Protein AF-A0A1Y2ESE7-F1 (afdb_monomer_lite)

Secondary structure (DSSP, 8-state):
-PPPPTTEEEPPSEE-TTSTT-EE-EEEEEEEEE-TTS-EEE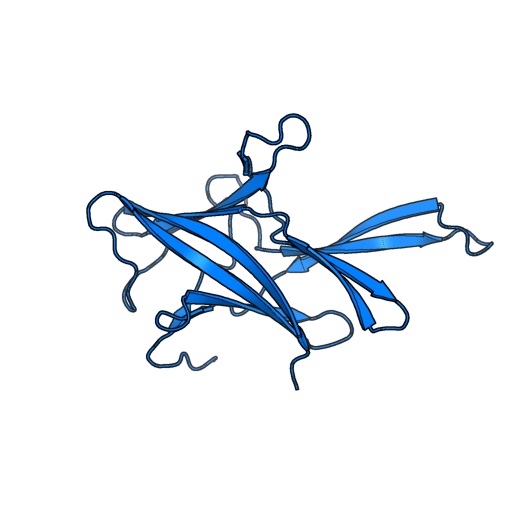EEEEEEE-EEEEEETTTTEEEEEEEESEEEEEEEEEEEEESTT----TT--EEEEEEEEE-SS-TTSEEE-SEEEEEEEETTEEEEEEE-EEEEEEEETT--EEEEEEEEEEEEE--

pLDDT: mean 88.34, std 9.04, range [40.91, 97.25]

Radius of gyration: 16.85 Å; chains: 1; bounding box: 48×30×48 Å

Foldseek 3Di:
DDDDDPQKAFDDQWAPVVDPPTAGQWAWEWDFDADPVRDGPDTDIPIWGWARWMAGNPQQWTWTWTDDVAIKIKIWRKDKDWDPPDDDDRPWAFDHKFWWFADPVHRVDIDTDSHQKYWYDDPNDTDDIGGGTQWMWTQTPVRTTMIIGTDDIDMDGDD

Structure (mmCIF, N/CA/C/O backbone):
data_AF-A0A1Y2ESE7-F1
#
_entry.id   AF-A0A1Y2ESE7-F1
#
loop_
_atom_site.group_PDB
_atom_site.id
_atom_site.type_symbol
_atom_site.label_atom_id
_atom_site.label_alt_id
_atom_site.label_comp_id
_atom_site.label_asym_id
_atom_site.label_entity_id
_atom_site.label_seq_id
_atom_site.pdbx_PDB_ins_code
_atom_site.Cartn_x
_atom_site.Cartn_y
_atom_site.Cartn_z
_atom_site.occupancy
_atom_site.B_iso_or_equiv
_atom_site.auth_seq_id
_atom_site.auth_comp_id
_atom_site.auth_asym_id
_atom_site.auth_atom_id
_atom_site.pdbx_PDB_model_num
ATOM 1 N N . MET A 1 1 ? -17.875 9.226 -10.668 1.00 40.91 1 MET A N 1
ATOM 2 C CA . MET A 1 1 ? -18.157 8.827 -9.269 1.00 40.91 1 MET A CA 1
ATOM 3 C C . MET A 1 1 ? -18.090 7.306 -9.194 1.00 40.91 1 MET A C 1
ATOM 5 O O . MET A 1 1 ? -18.845 6.651 -9.899 1.00 40.91 1 MET A O 1
ATOM 9 N N . LEU A 1 2 ? -17.133 6.735 -8.457 1.00 50.03 2 LEU A N 1
ATOM 10 C CA . LEU A 1 2 ? -16.922 5.281 -8.411 1.00 50.03 2 LEU A CA 1
ATOM 11 C C . LEU A 1 2 ? -17.927 4.627 -7.445 1.00 50.03 2 LEU A C 1
ATOM 13 O O . LEU A 1 2 ? -17.966 4.980 -6.268 1.00 50.03 2 LEU A O 1
ATOM 17 N N . LEU A 1 3 ? -18.726 3.670 -7.924 1.00 54.38 3 LEU A N 1
ATOM 18 C CA . LEU A 1 3 ? -19.662 2.906 -7.091 1.00 54.38 3 LEU A CA 1
ATOM 19 C C . LEU A 1 3 ? -18.889 1.925 -6.193 1.00 54.38 3 LEU A C 1
ATOM 21 O O . LEU A 1 3 ? -18.198 1.027 -6.678 1.00 54.38 3 LEU A O 1
ATOM 25 N N . LEU A 1 4 ? -18.988 2.105 -4.874 1.00 67.88 4 LEU A N 1
ATOM 26 C CA . LEU A 1 4 ? -18.496 1.137 -3.891 1.00 67.88 4 LEU A CA 1
ATOM 27 C C . LEU A 1 4 ? -19.449 -0.057 -3.832 1.00 67.88 4 LEU A C 1
ATOM 29 O O . LEU A 1 4 ? -20.669 0.113 -3.769 1.00 67.88 4 LEU A O 1
ATOM 33 N N . LYS A 1 5 ? -18.905 -1.279 -3.813 1.00 76.31 5 LYS A N 1
ATOM 34 C CA . LYS A 1 5 ? -19.734 -2.463 -3.560 1.00 76.31 5 LYS A CA 1
ATOM 35 C C . LYS A 1 5 ? -20.196 -2.472 -2.107 1.00 76.31 5 LYS A C 1
ATOM 37 O O . LYS A 1 5 ? -19.546 -1.911 -1.227 1.00 76.31 5 LYS A O 1
ATOM 42 N N . LYS A 1 6 ? -21.278 -3.209 -1.824 1.00 76.19 6 LYS A N 1
ATOM 43 C CA . LYS A 1 6 ? -21.821 -3.341 -0.462 1.00 76.19 6 LYS A CA 1
ATOM 44 C C . LYS A 1 6 ? -20.763 -3.748 0.568 1.00 76.19 6 LYS A C 1
ATOM 46 O O . LYS A 1 6 ? -20.926 -3.364 1.713 1.00 76.19 6 LYS A O 1
ATOM 51 N N . ASN A 1 7 ? -19.708 -4.480 0.208 1.00 87.31 7 ASN A N 1
ATOM 52 C CA . ASN A 1 7 ? -18.684 -4.965 1.145 1.00 87.31 7 ASN A CA 1
ATOM 53 C C . ASN A 1 7 ? -17.353 -4.206 1.041 1.00 87.31 7 ASN A C 1
ATOM 55 O O . ASN A 1 7 ? -16.310 -4.748 1.405 1.00 87.31 7 ASN A O 1
ATOM 59 N N . GLU A 1 8 ? -17.389 -2.962 0.568 1.00 92.12 8 GLU A N 1
ATOM 60 C CA . GLU A 1 8 ? -16.216 -2.105 0.415 1.00 92.12 8 GLU A CA 1
ATOM 61 C C . GLU A 1 8 ? -16.373 -0.797 1.194 1.00 92.12 8 GLU A C 1
ATOM 63 O O . GLU A 1 8 ? -17.478 -0.296 1.403 1.00 92.12 8 GLU A O 1
ATOM 68 N N . ILE A 1 9 ? -15.243 -0.230 1.601 1.00 93.44 9 ILE A N 1
ATOM 69 C CA . ILE A 1 9 ? -15.128 1.129 2.130 1.00 93.44 9 ILE A CA 1
ATOM 70 C C . ILE A 1 9 ? -13.943 1.821 1.455 1.00 93.44 9 ILE A C 1
ATOM 72 O O . ILE A 1 9 ? -12.932 1.173 1.177 1.00 93.44 9 ILE A O 1
ATOM 76 N N . LYS A 1 10 ? -14.047 3.132 1.204 1.00 93.25 10 LYS A N 1
ATOM 77 C CA . LYS A 1 10 ? -12.914 3.935 0.725 1.00 93.25 10 LYS A CA 1
ATOM 78 C C . LYS A 1 10 ? -11.779 3.857 1.742 1.00 93.25 10 LYS A C 1
ATOM 80 O O . LYS A 1 10 ? -11.969 4.226 2.893 1.00 93.25 10 LYS A O 1
ATOM 85 N N . PHE A 1 11 ? -10.619 3.381 1.321 1.00 92.00 11 PHE A N 1
ATOM 86 C CA . PHE A 1 11 ? -9.416 3.352 2.139 1.00 92.00 11 PHE A CA 1
ATOM 87 C C . PHE A 1 11 ? -8.609 4.639 1.903 1.00 92.00 11 PHE A C 1
ATOM 89 O O . PHE A 1 11 ? -8.661 5.180 0.796 1.00 92.00 11 PHE A O 1
ATOM 96 N N . PRO A 1 12 ? -7.900 5.173 2.909 1.00 90.31 12 PRO A N 1
ATOM 97 C CA . PRO A 1 12 ? -7.142 6.408 2.732 1.00 90.31 12 PRO A CA 1
ATOM 98 C C . PRO A 1 12 ? -6.021 6.250 1.700 1.00 90.31 12 PRO A C 1
ATOM 100 O O . PRO A 1 12 ? -5.260 5.289 1.755 1.00 90.31 12 PRO A O 1
ATOM 103 N N . SER A 1 13 ? -5.940 7.209 0.778 1.00 88.25 13 SER A N 1
ATOM 104 C CA . SER A 1 13 ? -4.860 7.357 -0.207 1.00 88.25 13 SER A CA 1
ATOM 105 C C . SER A 1 13 ? -3.869 8.463 0.168 1.00 88.25 13 SER A C 1
ATOM 107 O O . SER A 1 13 ? -2.911 8.679 -0.555 1.00 88.25 13 SER A O 1
ATOM 109 N N . MET A 1 14 ? -4.089 9.156 1.291 1.00 89.69 14 MET A N 1
ATOM 110 C CA . MET A 1 14 ? -3.133 10.087 1.897 1.00 89.69 14 MET A CA 1
ATOM 111 C C . MET A 1 14 ? -2.682 9.536 3.250 1.00 89.69 14 MET A C 1
ATOM 113 O O . MET A 1 14 ? -3.503 9.033 4.028 1.00 89.69 14 MET A O 1
ATOM 117 N N . ILE A 1 15 ? -1.387 9.633 3.516 1.00 90.19 15 ILE A N 1
ATOM 118 C CA . ILE A 1 15 ? -0.680 9.072 4.664 1.00 90.19 15 ILE A CA 1
ATOM 119 C C . ILE A 1 15 ? 0.250 10.112 5.299 1.00 90.19 15 ILE A C 1
ATOM 121 O O . ILE A 1 15 ? 0.453 11.198 4.764 1.00 90.19 15 ILE A O 1
ATOM 125 N N . ASN A 1 16 ? 0.782 9.783 6.475 1.00 84.94 16 ASN A N 1
ATOM 126 C CA . ASN A 1 16 ? 1.694 10.606 7.265 1.00 84.94 16 ASN A CA 1
ATOM 127 C C . ASN A 1 16 ? 1.135 12.019 7.524 1.00 84.94 16 ASN A C 1
ATOM 129 O O . ASN A 1 16 ? 1.863 12.990 7.637 1.00 84.94 16 ASN A O 1
ATOM 133 N N . VAL A 1 17 ? -0.191 12.119 7.682 1.00 77.38 17 VAL A N 1
ATOM 134 C CA . VAL A 1 17 ? -0.966 13.379 7.782 1.00 77.38 17 VAL A CA 1
ATOM 135 C C . VAL A 1 17 ? -0.602 14.229 9.014 1.00 77.38 17 VAL A C 1
ATOM 137 O O . VAL A 1 17 ? -1.025 15.372 9.133 1.00 77.38 17 VAL A O 1
ATOM 140 N N . GLN A 1 18 ? 0.132 13.663 9.975 1.00 71.56 18 GLN A N 1
ATOM 141 C CA . GLN A 1 18 ? 0.644 14.408 11.133 1.00 71.56 18 GLN A CA 1
ATOM 142 C C . GLN A 1 18 ? 1.951 15.159 10.837 1.00 71.56 18 GLN A C 1
ATOM 144 O O . GLN A 1 18 ? 2.357 15.981 11.651 1.00 71.56 18 GLN A O 1
ATOM 149 N N . GLU A 1 19 ? 2.606 14.874 9.713 1.00 71.62 19 GLU A N 1
ATOM 150 C CA . GLU A 1 19 ? 3.708 15.675 9.176 1.00 71.62 19 GLU A CA 1
ATOM 151 C C . GLU A 1 19 ? 3.136 16.799 8.306 1.00 71.62 19 GLU A C 1
ATOM 153 O O . GLU A 1 19 ? 2.047 16.660 7.741 1.00 71.62 19 GLU A O 1
ATOM 158 N N . GLU A 1 20 ? 3.839 17.931 8.217 1.00 62.28 20 GLU A N 1
ATOM 159 C CA . GLU A 1 20 ? 3.411 19.042 7.363 1.00 62.28 20 GLU A CA 1
ATOM 160 C C . GLU A 1 20 ? 3.206 18.561 5.917 1.00 62.28 20 GLU A C 1
ATOM 162 O O . GLU A 1 20 ? 4.065 17.904 5.335 1.00 62.28 20 GLU A O 1
ATOM 167 N N . GLY A 1 21 ? 2.038 18.868 5.346 1.00 63.69 21 GLY A N 1
ATOM 168 C CA . GLY A 1 21 ? 1.690 18.564 3.956 1.00 63.69 21 GLY A CA 1
ATOM 169 C C . GLY A 1 21 ? 0.966 17.235 3.730 1.00 63.69 21 GLY A C 1
ATOM 170 O O . GLY A 1 21 ? 0.069 17.201 2.892 1.00 63.69 21 GLY A O 1
ATOM 171 N N . GLY A 1 22 ? 1.261 16.179 4.499 1.00 76.31 22 GLY A N 1
ATOM 172 C CA . GLY A 1 22 ? 0.780 14.819 4.213 1.00 76.31 22 GLY A CA 1
ATOM 173 C C . GLY A 1 22 ? 1.255 14.296 2.845 1.00 76.31 22 GLY A C 1
ATOM 174 O O . GLY A 1 22 ? 1.464 15.048 1.899 1.00 76.31 22 GLY A O 1
ATOM 175 N N . PHE A 1 23 ? 1.436 12.987 2.710 1.00 86.25 23 PHE A N 1
ATOM 176 C CA . PHE A 1 23 ? 1.923 12.392 1.460 1.00 86.25 23 PHE A CA 1
ATOM 177 C C . PHE A 1 23 ? 0.840 11.537 0.816 1.00 86.25 23 PHE A C 1
ATOM 179 O O . PHE A 1 23 ? 0.065 10.876 1.513 1.00 86.25 23 PHE A O 1
ATOM 186 N N . ALA A 1 24 ? 0.779 11.514 -0.514 1.00 90.88 24 ALA A N 1
ATOM 187 C CA . ALA A 1 24 ? 0.012 10.489 -1.204 1.00 90.88 24 ALA A CA 1
ATOM 188 C C . ALA A 1 24 ? 0.627 9.108 -0.920 1.00 90.88 24 ALA A C 1
ATOM 190 O O . ALA A 1 24 ? 1.833 8.960 -0.726 1.00 90.88 24 ALA A O 1
ATOM 191 N N . LEU A 1 25 ? -0.217 8.083 -0.869 1.00 92.38 25 LEU A N 1
ATOM 192 C CA . LEU A 1 25 ? 0.225 6.699 -0.826 1.00 92.38 25 LEU A CA 1
ATOM 193 C C . LEU A 1 25 ? 0.799 6.350 -2.200 1.00 92.38 25 LEU A C 1
ATOM 195 O O . LEU A 1 25 ? 0.088 6.482 -3.192 1.00 92.38 25 LEU A O 1
ATOM 199 N N . MET A 1 26 ? 2.047 5.892 -2.264 1.00 94.19 26 MET A N 1
ATOM 200 C CA . MET A 1 26 ? 2.740 5.703 -3.540 1.00 94.19 26 MET A CA 1
ATO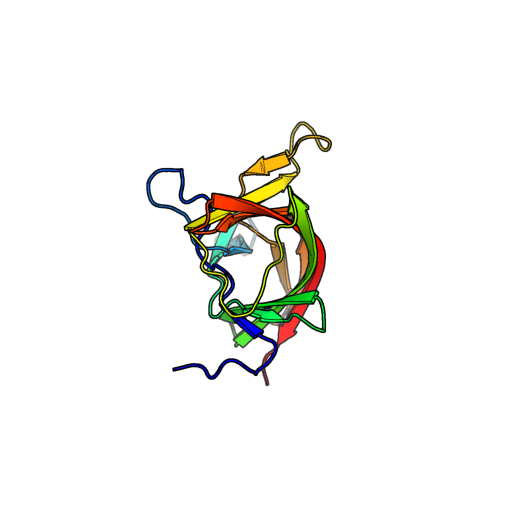M 201 C C . MET A 1 26 ? 3.220 4.269 -3.739 1.00 94.19 26 MET A C 1
ATOM 203 O O . MET A 1 26 ? 3.552 3.555 -2.788 1.00 94.19 26 MET A O 1
ATOM 207 N N . ILE A 1 27 ? 3.285 3.861 -5.000 1.00 94.31 27 ILE A N 1
ATOM 208 C CA . ILE A 1 27 ? 4.132 2.771 -5.479 1.00 94.31 27 ILE A CA 1
ATOM 209 C C . ILE A 1 27 ? 5.252 3.397 -6.307 1.00 94.31 27 ILE A C 1
ATOM 211 O O . ILE A 1 27 ? 5.025 4.407 -6.964 1.00 94.31 27 ILE A O 1
ATOM 215 N N . THR A 1 28 ? 6.452 2.832 -6.283 1.00 93.75 28 THR A N 1
ATOM 216 C CA . THR A 1 28 ? 7.578 3.426 -7.011 1.00 93.75 28 THR A CA 1
ATOM 217 C C . THR A 1 28 ? 8.332 2.394 -7.835 1.00 93.75 28 THR A C 1
ATOM 219 O O . THR A 1 28 ? 8.214 1.183 -7.624 1.00 93.75 28 THR A O 1
ATOM 222 N N . ARG A 1 29 ? 9.082 2.877 -8.818 1.00 90.44 29 ARG A N 1
ATOM 223 C CA . ARG A 1 29 ? 9.985 2.085 -9.651 1.00 90.44 29 ARG A CA 1
ATOM 224 C C . ARG A 1 29 ? 11.269 2.867 -9.900 1.00 90.44 29 ARG A C 1
ATOM 226 O O . ARG A 1 29 ? 11.205 4.093 -9.955 1.00 90.44 29 ARG A O 1
ATOM 233 N N . PRO A 1 30 ? 12.417 2.208 -10.101 1.00 85.81 30 PRO A N 1
ATOM 234 C CA . PRO A 1 30 ? 13.599 2.914 -10.561 1.00 85.81 30 PRO A CA 1
ATOM 235 C C . PRO A 1 30 ? 13.375 3.449 -11.985 1.00 85.81 30 PRO A C 1
ATOM 237 O O . PRO A 1 30 ? 12.877 2.752 -12.874 1.00 85.81 30 PRO A O 1
ATOM 240 N N . GLU A 1 31 ? 13.761 4.698 -12.211 1.00 84.75 31 GLU A N 1
ATOM 241 C CA . GLU A 1 31 ? 13.961 5.273 -13.537 1.00 84.75 31 GLU A CA 1
ATOM 242 C C . GLU A 1 31 ? 15.454 5.433 -13.773 1.00 84.75 31 GLU A C 1
ATOM 244 O O . GLU A 1 31 ? 16.112 6.263 -13.144 1.00 84.75 31 GLU A O 1
ATOM 249 N N . TYR A 1 32 ? 16.000 4.604 -14.659 1.00 84.81 32 TYR A N 1
ATOM 250 C CA . TYR A 1 32 ? 17.421 4.629 -14.976 1.00 84.81 32 TYR A CA 1
ATOM 251 C C . TYR A 1 32 ? 17.756 5.813 -15.886 1.00 84.81 32 TYR A C 1
ATOM 253 O O . TYR A 1 32 ? 17.102 6.041 -16.905 1.00 84.81 32 TYR A O 1
ATOM 261 N N . LEU A 1 33 ? 18.804 6.544 -15.516 1.00 85.69 33 LEU A N 1
ATOM 262 C CA . LEU A 1 33 ? 19.403 7.601 -16.321 1.00 85.69 33 LEU A CA 1
ATOM 263 C C . LEU A 1 33 ? 20.497 6.987 -17.190 1.00 85.69 33 LEU A C 1
ATOM 265 O O . LEU A 1 33 ? 21.336 6.243 -16.678 1.00 85.69 33 LEU A O 1
ATOM 269 N N . TYR A 1 34 ? 20.495 7.314 -18.480 1.00 88.31 34 TYR A N 1
ATOM 270 C CA . TYR A 1 34 ? 21.453 6.794 -19.452 1.00 88.31 34 TYR A CA 1
ATOM 271 C C . TYR A 1 34 ? 22.349 7.915 -19.988 1.00 88.31 34 TYR A C 1
ATOM 273 O O . TYR A 1 34 ? 21.871 9.028 -20.206 1.00 88.31 34 TYR A O 1
ATOM 281 N N . ASP A 1 35 ? 23.635 7.627 -20.192 1.00 90.88 35 ASP A N 1
ATOM 282 C CA . ASP A 1 35 ? 24.547 8.512 -20.926 1.00 90.88 35 ASP A CA 1
ATOM 283 C C . ASP A 1 35 ? 24.371 8.389 -22.454 1.00 90.88 35 ASP A C 1
ATOM 285 O O . ASP A 1 35 ? 23.567 7.599 -22.954 1.00 90.88 35 ASP A O 1
ATOM 289 N N . GLU A 1 36 ? 25.167 9.149 -23.211 1.00 93.06 36 GLU A N 1
ATOM 290 C CA . GLU A 1 36 ? 25.177 9.133 -24.684 1.00 93.06 36 GLU A CA 1
ATOM 291 C C . GLU A 1 36 ? 25.543 7.760 -25.290 1.00 93.06 36 GLU A C 1
ATOM 293 O O . GLU A 1 36 ? 25.270 7.510 -26.462 1.00 93.06 36 GLU A O 1
ATOM 298 N N . ASN A 1 37 ? 26.119 6.846 -24.498 1.00 92.25 37 ASN A N 1
ATOM 299 C CA . ASN A 1 37 ? 26.497 5.490 -24.903 1.00 92.25 37 ASN A CA 1
ATOM 300 C C . ASN A 1 37 ? 25.490 4.420 -24.434 1.00 92.25 37 ASN A C 1
ATOM 302 O O . ASN A 1 37 ? 25.811 3.228 -24.456 1.00 92.25 37 ASN A O 1
ATOM 306 N N . ASN A 1 38 ? 24.289 4.813 -23.989 1.00 86.25 38 ASN A N 1
ATOM 307 C CA . ASN A 1 38 ? 23.283 3.927 -23.390 1.00 86.25 38 ASN A CA 1
ATOM 308 C C . ASN A 1 38 ? 23.772 3.169 -22.135 1.00 86.25 38 ASN A C 1
ATOM 310 O O . ASN A 1 38 ? 23.242 2.102 -21.806 1.00 86.25 38 ASN A O 1
ATOM 314 N N . LYS A 1 39 ? 24.756 3.693 -21.394 1.00 90.00 39 LYS A N 1
ATOM 315 C CA . LYS A 1 39 ? 25.136 3.156 -20.078 1.00 90.00 39 LYS A CA 1
ATOM 316 C C . LYS A 1 39 ? 24.312 3.795 -18.969 1.00 90.00 39 LYS A C 1
ATOM 318 O O . LYS A 1 39 ? 24.115 5.003 -18.958 1.00 90.00 39 LYS A O 1
ATOM 323 N N . ILE A 1 40 ? 23.890 2.980 -17.999 1.00 88.06 40 ILE A N 1
ATOM 324 C CA . ILE A 1 40 ? 23.217 3.459 -16.786 1.00 88.06 40 ILE A CA 1
ATOM 325 C C . ILE A 1 40 ? 24.219 4.270 -15.953 1.00 88.06 40 ILE A C 1
ATOM 327 O O . ILE A 1 40 ? 25.231 3.728 -15.510 1.00 88.06 40 ILE A O 1
ATOM 331 N N . ILE A 1 41 ? 23.918 5.547 -15.724 1.00 91.69 41 ILE A N 1
ATOM 332 C CA . ILE A 1 41 ? 24.723 6.479 -14.914 1.00 91.69 41 ILE A CA 1
ATOM 333 C C . ILE A 1 41 ? 24.046 6.872 -13.599 1.00 91.69 41 ILE A C 1
ATOM 335 O O . ILE A 1 41 ? 24.656 7.517 -12.751 1.00 91.69 41 ILE A O 1
ATOM 339 N N . GLY A 1 42 ? 22.793 6.468 -13.405 1.00 87.56 42 GLY A N 1
ATOM 340 C CA . GLY A 1 42 ? 22.056 6.713 -12.174 1.00 87.56 42 GLY A CA 1
ATOM 341 C C . GLY A 1 42 ? 20.659 6.111 -12.210 1.00 87.56 42 GLY A C 1
ATOM 342 O O . GLY A 1 42 ? 20.229 5.563 -13.225 1.00 87.56 42 GLY A O 1
ATOM 343 N N . ALA A 1 43 ? 19.954 6.233 -11.091 1.00 83.94 43 ALA A N 1
ATOM 344 C CA . ALA A 1 43 ? 18.536 5.929 -10.990 1.00 83.94 43 ALA A CA 1
ATOM 345 C C . ALA A 1 43 ? 17.853 6.986 -10.118 1.00 83.94 43 ALA A C 1
ATOM 347 O O . ALA A 1 43 ? 18.423 7.430 -9.121 1.00 83.94 43 ALA A O 1
ATOM 348 N N . VAL A 1 44 ? 16.639 7.371 -10.494 1.00 85.88 44 VAL A N 1
ATOM 349 C CA . VAL A 1 44 ? 15.745 8.195 -9.673 1.00 85.88 44 VAL A CA 1
ATOM 350 C C . VAL A 1 44 ? 14.458 7.429 -9.394 1.00 85.88 44 VAL A C 1
ATOM 352 O O . VAL A 1 44 ? 14.156 6.446 -10.071 1.00 85.88 44 VAL A O 1
ATOM 355 N N . ASN A 1 45 ? 13.704 7.852 -8.386 1.00 85.12 45 ASN A N 1
ATOM 356 C CA . ASN A 1 45 ? 12.418 7.238 -8.087 1.00 85.12 45 ASN A CA 1
ATOM 357 C C . ASN A 1 45 ? 11.347 7.746 -9.063 1.00 85.12 45 ASN A C 1
ATOM 359 O O . ASN A 1 45 ? 11.085 8.945 -9.144 1.00 85.12 45 ASN A O 1
ATOM 363 N N . GLY A 1 46 ? 10.720 6.823 -9.785 1.00 88.12 46 GLY A N 1
ATOM 364 C CA . GLY A 1 46 ? 9.508 7.047 -10.566 1.00 88.12 46 GLY A CA 1
ATOM 365 C C . GLY A 1 46 ? 8.285 6.804 -9.694 1.00 88.12 46 GLY A C 1
ATOM 366 O O . GLY A 1 46 ? 7.661 5.744 -9.784 1.00 88.12 46 GLY A O 1
ATOM 367 N N . ASP A 1 47 ? 7.993 7.762 -8.819 1.00 92.44 47 ASP A N 1
ATOM 368 C CA . ASP A 1 47 ? 6.899 7.677 -7.854 1.00 92.44 47 ASP A CA 1
ATOM 369 C C . ASP A 1 47 ? 5.538 7.818 -8.541 1.00 92.44 47 ASP A C 1
ATOM 371 O O . ASP A 1 47 ? 5.305 8.735 -9.328 1.00 92.44 47 ASP A O 1
ATOM 375 N N . ILE A 1 48 ? 4.623 6.900 -8.232 1.00 94.44 48 ILE A N 1
ATOM 376 C CA . ILE A 1 48 ? 3.274 6.863 -8.793 1.00 94.44 48 ILE A CA 1
ATOM 377 C C . ILE A 1 48 ? 2.271 6.841 -7.645 1.00 94.44 48 ILE A C 1
ATOM 379 O O . ILE A 1 48 ? 2.271 5.936 -6.804 1.00 94.44 48 ILE A O 1
ATOM 383 N N . GLU A 1 49 ? 1.390 7.836 -7.625 1.00 95.19 49 GLU A N 1
ATOM 384 C CA . GLU A 1 49 ? 0.326 7.929 -6.633 1.00 95.19 49 GLU A CA 1
ATOM 385 C C . GLU A 1 49 ? -0.714 6.818 -6.812 1.00 95.19 49 GLU A C 1
ATOM 387 O O . GLU A 1 49 ? -1.103 6.442 -7.920 1.00 95.19 49 GLU A O 1
ATOM 392 N N . LEU A 1 50 ? -1.173 6.286 -5.683 1.00 94.81 50 LEU A N 1
ATOM 393 C CA . LEU A 1 50 ? -2.232 5.296 -5.628 1.00 94.81 50 LEU A CA 1
ATOM 394 C C . LEU A 1 50 ? -3.585 5.977 -5.464 1.00 94.81 50 LEU A C 1
ATOM 396 O O . LEU A 1 50 ? -3.847 6.708 -4.506 1.00 94.81 50 LEU A O 1
ATOM 400 N N . GLU A 1 51 ? -4.495 5.639 -6.362 1.00 94.25 51 GLU A N 1
ATOM 401 C CA . GLU A 1 51 ? -5.828 6.207 -6.418 1.00 94.25 51 GLU A CA 1
ATOM 402 C C . GLU A 1 51 ? -6.900 5.179 -6.069 1.00 94.25 51 GLU A C 1
ATOM 404 O O . GLU A 1 51 ? -6.678 3.967 -6.037 1.00 94.25 51 GLU A O 1
ATOM 409 N N . ASN A 1 52 ? -8.113 5.674 -5.807 1.00 93.56 52 ASN A N 1
ATOM 410 C CA . ASN A 1 52 ? -9.317 4.853 -5.648 1.00 93.56 52 ASN A CA 1
ATOM 411 C C . ASN A 1 52 ? -9.152 3.669 -4.679 1.00 93.56 52 ASN A C 1
ATOM 413 O O . ASN A 1 52 ? -9.794 2.631 -4.842 1.00 93.56 52 ASN A O 1
ATOM 417 N N . CYS A 1 53 ? -8.328 3.845 -3.643 1.00 94.56 53 CYS A N 1
ATOM 418 C CA . CYS A 1 53 ? -8.049 2.817 -2.657 1.00 94.56 53 CYS A CA 1
ATOM 419 C C . CYS A 1 53 ? -9.320 2.390 -1.912 1.00 94.56 53 CYS A C 1
ATOM 421 O O . CYS A 1 53 ? -10.100 3.216 -1.424 1.00 94.56 53 CYS A O 1
ATOM 423 N N . LYS A 1 54 ? -9.531 1.079 -1.789 1.00 94.50 54 LYS A N 1
ATOM 424 C CA . LYS A 1 54 ? -10.701 0.480 -1.136 1.00 94.50 54 LYS A CA 1
ATOM 425 C C . LYS A 1 54 ? -10.304 -0.703 -0.288 1.00 94.50 54 LYS A C 1
ATOM 427 O O . LYS A 1 54 ? -9.533 -1.541 -0.736 1.00 94.50 54 LYS A O 1
ATOM 432 N N . TYR A 1 55 ? -10.905 -0.826 0.887 1.00 94.69 55 TYR A N 1
ATOM 433 C CA . TYR A 1 55 ? -10.812 -2.026 1.705 1.00 94.69 55 TYR A CA 1
ATOM 434 C C . TYR A 1 55 ? -12.068 -2.882 1.541 1.00 94.69 55 TYR A C 1
ATOM 436 O O . TYR A 1 55 ? -13.183 -2.396 1.734 1.00 94.69 55 TYR A O 1
ATOM 444 N N . ASN A 1 56 ? -11.884 -4.158 1.204 1.00 94.56 56 ASN A N 1
ATOM 445 C CA . ASN A 1 56 ? -12.944 -5.155 1.112 1.00 94.56 56 ASN A CA 1
ATOM 446 C C . ASN A 1 56 ? -13.018 -5.972 2.413 1.00 94.56 56 ASN A C 1
ATOM 448 O O . ASN A 1 56 ? -12.053 -6.631 2.813 1.00 94.56 56 ASN A O 1
ATOM 452 N N . PHE A 1 57 ? -14.183 -5.951 3.064 1.00 90.44 57 PHE A N 1
ATOM 453 C CA . PHE A 1 57 ? -14.393 -6.608 4.357 1.00 90.44 57 PHE A CA 1
ATOM 454 C C . PHE A 1 57 ? -14.392 -8.137 4.284 1.00 90.44 57 PHE A C 1
ATOM 456 O O . PHE A 1 57 ? -14.069 -8.762 5.293 1.00 90.44 57 PHE A O 1
ATOM 463 N N . ASN A 1 58 ? -14.750 -8.735 3.149 1.00 90.00 58 ASN A N 1
ATOM 464 C CA . ASN A 1 58 ? -14.820 -10.188 2.995 1.00 90.00 58 ASN A CA 1
ATOM 465 C C . ASN A 1 58 ? -13.430 -10.757 2.735 1.00 90.00 58 ASN A C 1
ATOM 467 O O . ASN A 1 58 ? -12.955 -11.609 3.481 1.00 90.00 58 ASN A O 1
ATOM 471 N N . ASP A 1 59 ? -12.754 -10.205 1.731 1.00 91.69 59 ASP A N 1
ATOM 472 C CA . ASP A 1 59 ? -11.482 -10.741 1.245 1.00 91.69 59 ASP A CA 1
ATOM 473 C C . ASP A 1 59 ? -10.289 -10.250 2.074 1.00 91.69 59 ASP A C 1
ATOM 475 O O . ASP A 1 59 ? -9.181 -10.766 1.940 1.00 91.69 59 ASP A O 1
ATOM 479 N N . LYS A 1 60 ? -10.513 -9.252 2.944 1.00 93.62 60 LYS A N 1
ATOM 480 C CA . LYS A 1 60 ? -9.489 -8.585 3.764 1.00 93.62 60 LYS A CA 1
ATOM 481 C C . LYS A 1 60 ? -8.364 -8.006 2.903 1.00 93.62 60 LYS A C 1
ATOM 483 O O . LYS A 1 60 ? -7.185 -8.134 3.230 1.00 93.62 60 LYS A O 1
ATOM 488 N N . LYS A 1 61 ? -8.745 -7.357 1.801 1.00 96.12 61 LYS A N 1
ATOM 489 C CA . LYS A 1 61 ? -7.816 -6.762 0.834 1.00 96.12 61 LYS A CA 1
ATOM 490 C C . LYS A 1 61 ? -8.017 -5.265 0.718 1.00 96.12 61 LYS A C 1
ATOM 492 O O . LYS A 1 61 ? -9.157 -4.805 0.705 1.00 96.12 61 LYS A O 1
ATOM 497 N N . VAL A 1 62 ? -6.920 -4.530 0.594 1.00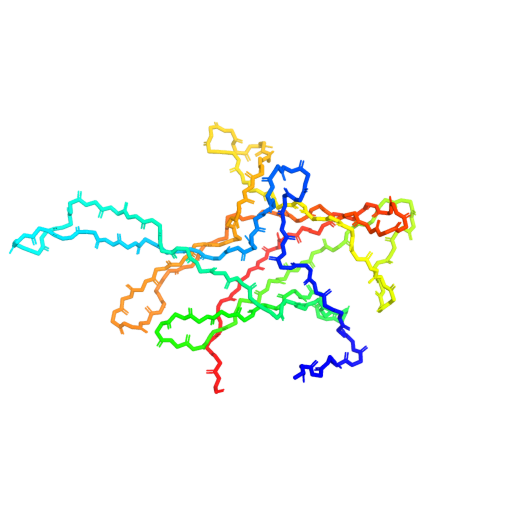 95.75 62 VAL A N 1
ATOM 498 C CA . VAL A 1 62 ? -6.912 -3.161 0.083 1.00 95.75 62 VAL A CA 1
ATOM 499 C C . VAL A 1 62 ? -6.587 -3.225 -1.404 1.00 95.75 62 VAL A C 1
ATOM 501 O O . VAL A 1 62 ? -5.624 -3.873 -1.788 1.00 95.75 62 VAL A O 1
ATOM 504 N N . THR A 1 63 ? -7.403 -2.617 -2.254 1.00 96.31 63 THR A N 1
ATOM 505 C CA . THR A 1 63 ? -7.122 -2.486 -3.691 1.00 96.31 63 THR A CA 1
ATOM 506 C C . THR A 1 63 ? -7.023 -1.016 -4.033 1.00 96.31 63 THR A C 1
ATOM 508 O O . THR A 1 63 ? -7.937 -0.274 -3.685 1.00 96.31 63 THR A O 1
ATOM 511 N N . CYS A 1 64 ? -5.944 -0.620 -4.694 1.00 96.00 64 CYS A N 1
ATOM 512 C CA . CYS A 1 64 ? -5.734 0.725 -5.213 1.00 96.00 64 CYS A CA 1
ATOM 513 C C . CYS A 1 64 ? -5.447 0.649 -6.711 1.00 96.00 64 CYS A C 1
ATOM 515 O O . CYS A 1 64 ? -4.787 -0.288 -7.162 1.00 96.00 64 CYS A O 1
ATOM 517 N N . ASP A 1 65 ? -5.936 1.625 -7.461 1.00 95.81 65 ASP A N 1
ATOM 518 C CA . ASP A 1 65 ? -5.632 1.788 -8.877 1.00 95.81 65 ASP A CA 1
ATOM 519 C C . ASP A 1 65 ? -4.383 2.668 -9.033 1.00 95.81 65 ASP A C 1
ATOM 521 O O . ASP A 1 65 ? -4.115 3.523 -8.191 1.00 95.81 65 ASP A O 1
ATOM 525 N N . PHE A 1 66 ? -3.623 2.459 -10.104 1.00 94.56 66 PHE A N 1
ATOM 526 C CA . PHE A 1 66 ? -2.557 3.370 -10.520 1.00 94.56 66 PHE A CA 1
ATOM 527 C C . PHE A 1 66 ? -2.336 3.292 -12.029 1.00 94.56 66 PHE A C 1
ATOM 529 O O . PHE A 1 66 ? -2.683 2.293 -12.677 1.00 94.56 66 PHE A O 1
ATOM 536 N N . GLU A 1 67 ? -1.757 4.351 -12.587 1.00 92.19 67 GLU A N 1
ATOM 537 C CA . GLU A 1 67 ? -1.453 4.460 -14.009 1.00 92.19 67 GLU A CA 1
ATOM 538 C C . GLU A 1 67 ? 0.056 4.617 -14.223 1.00 92.19 67 GLU A C 1
ATOM 540 O O . GLU A 1 67 ? 0.709 5.460 -13.623 1.00 92.19 67 GLU A O 1
ATOM 545 N N . ASP A 1 68 ? 0.602 3.756 -15.076 1.00 89.00 68 ASP A N 1
ATOM 546 C CA . ASP A 1 68 ? 1.973 3.830 -15.596 1.00 89.00 68 ASP A CA 1
ATOM 547 C C . ASP A 1 68 ? 1.870 3.795 -17.136 1.00 89.00 68 ASP A C 1
ATOM 549 O O . ASP A 1 68 ? 1.008 4.457 -17.708 1.00 89.00 68 ASP A O 1
ATOM 553 N N . LYS A 1 69 ? 2.603 2.938 -17.869 1.00 86.88 69 LYS A N 1
ATOM 554 C CA . LYS A 1 69 ? 2.319 2.685 -19.311 1.00 86.88 69 LYS A CA 1
ATOM 555 C C . LYS A 1 69 ? 1.019 1.891 -19.563 1.00 86.88 69 LYS A C 1
ATOM 557 O O . LYS A 1 69 ? 0.926 1.117 -20.516 1.00 86.88 69 LYS A O 1
ATOM 562 N N . GLY A 1 70 ? 0.066 1.964 -18.648 1.00 88.31 70 GLY A N 1
ATOM 563 C CA . GLY A 1 70 ? -1.177 1.210 -18.631 1.00 88.31 70 GLY A CA 1
ATOM 564 C C . GLY A 1 70 ? -1.841 1.303 -17.263 1.00 88.31 70 GLY A C 1
ATOM 565 O O . GLY A 1 70 ? -1.227 1.746 -16.296 1.00 88.31 70 GLY A O 1
ATOM 566 N N . LYS A 1 71 ? -3.094 0.855 -17.187 1.00 92.56 71 LYS A N 1
ATOM 567 C CA . LYS A 1 71 ? -3.872 0.860 -15.945 1.00 92.56 71 LYS A CA 1
ATOM 568 C C . LYS A 1 71 ? -3.630 -0.422 -15.162 1.00 92.56 71 LYS A C 1
ATOM 570 O O . LYS A 1 71 ? -3.774 -1.524 -15.699 1.00 92.56 71 LYS A O 1
ATOM 575 N N . TYR A 1 72 ? -3.306 -0.280 -13.886 1.00 94.06 72 TYR A N 1
ATOM 576 C CA . TYR A 1 72 ? -3.006 -1.388 -12.992 1.00 94.06 72 TYR A CA 1
ATOM 577 C C . TYR A 1 72 ? -3.753 -1.250 -11.669 1.00 94.06 72 TYR A C 1
ATOM 579 O O . TYR A 1 72 ? -4.280 -0.197 -11.317 1.00 94.06 72 TYR A O 1
ATOM 587 N N . GLN A 1 73 ? -3.780 -2.357 -10.939 1.00 95.56 73 GLN A N 1
ATOM 588 C CA . GLN A 1 73 ? -4.245 -2.456 -9.571 1.00 95.56 73 GLN A CA 1
ATOM 589 C C . GLN A 1 73 ? -3.152 -3.030 -8.693 1.00 95.56 73 GLN A C 1
ATOM 591 O O . GLN A 1 73 ? -2.635 -4.117 -8.965 1.00 95.56 73 GLN A O 1
ATOM 596 N N . LEU A 1 74 ? -2.870 -2.334 -7.599 1.00 96.19 74 LEU A N 1
ATOM 597 C CA . LEU A 1 74 ? -2.185 -2.906 -6.458 1.00 96.19 74 LEU A CA 1
ATOM 598 C C . LEU A 1 74 ? -3.229 -3.541 -5.542 1.00 96.19 74 LEU A C 1
ATOM 600 O O . LEU A 1 74 ? -4.125 -2.866 -5.037 1.00 96.19 74 LEU A O 1
ATOM 604 N N . ILE A 1 75 ? -3.099 -4.842 -5.307 1.00 96.81 75 ILE A N 1
ATOM 605 C CA . ILE A 1 75 ? -3.968 -5.598 -4.407 1.00 96.81 75 ILE A CA 1
ATOM 606 C C . ILE A 1 75 ? -3.129 -6.052 -3.221 1.00 96.81 75 ILE A C 1
ATOM 608 O O . ILE A 1 75 ? -2.206 -6.842 -3.383 1.00 96.81 75 ILE A O 1
ATOM 612 N N . VAL A 1 76 ? -3.473 -5.578 -2.031 1.00 97.25 76 VAL A N 1
ATOM 613 C CA . VAL A 1 76 ? -2.744 -5.792 -0.781 1.00 97.25 76 VAL A CA 1
ATOM 614 C C . VAL A 1 76 ? -3.603 -6.613 0.166 1.00 97.25 76 VAL A C 1
ATOM 616 O O . VAL A 1 76 ? -4.666 -6.172 0.596 1.00 97.25 76 VAL A O 1
ATOM 619 N N . ASP A 1 77 ? -3.141 -7.797 0.539 1.00 97.00 77 ASP A N 1
ATOM 620 C CA . ASP A 1 77 ? -3.795 -8.599 1.564 1.00 97.00 77 ASP A CA 1
ATOM 621 C C . ASP A 1 77 ? -3.375 -8.103 2.941 1.00 97.00 77 ASP A C 1
ATOM 623 O O . ASP A 1 77 ? -2.183 -8.026 3.262 1.00 97.00 77 ASP A O 1
ATOM 627 N N . VAL A 1 78 ? -4.365 -7.820 3.784 1.00 95.94 78 VAL A N 1
ATOM 628 C CA . VAL A 1 78 ? -4.131 -7.177 5.072 1.00 95.94 78 VAL A CA 1
ATOM 629 C C . VAL A 1 78 ? -4.742 -7.940 6.244 1.00 95.94 78 VAL A C 1
ATOM 631 O O . VAL A 1 78 ? -5.703 -8.699 6.123 1.00 95.94 78 VAL A O 1
ATOM 634 N N . LYS A 1 79 ? -4.181 -7.725 7.435 1.00 94.44 79 LYS A N 1
ATOM 635 C CA . LYS A 1 79 ? -4.765 -8.124 8.718 1.00 94.44 79 LYS A CA 1
ATOM 636 C C . LYS A 1 79 ? -5.057 -6.879 9.537 1.00 94.44 79 LYS A C 1
ATOM 638 O O . LYS A 1 79 ? -4.133 -6.216 9.994 1.00 94.44 79 LYS A O 1
ATOM 643 N N . VAL A 1 80 ? -6.334 -6.601 9.769 1.00 91.56 80 VAL A N 1
ATOM 644 C CA . VAL A 1 80 ? -6.759 -5.499 10.638 1.00 91.56 80 VAL A CA 1
ATOM 645 C C . VAL A 1 80 ? -6.811 -5.983 12.087 1.00 91.56 80 VAL A C 1
ATOM 647 O O . VAL A 1 80 ? -7.446 -6.994 12.383 1.00 91.56 80 VAL A O 1
ATOM 650 N N . LYS A 1 81 ? -6.149 -5.259 12.989 1.00 88.69 81 LYS A N 1
ATOM 651 C CA . LYS A 1 81 ? -6.220 -5.426 14.443 1.00 88.69 81 LYS A CA 1
ATOM 652 C C . LYS A 1 81 ? -6.593 -4.087 15.074 1.00 88.69 81 LYS A C 1
ATOM 654 O O . LYS A 1 81 ? -5.869 -3.107 14.907 1.00 88.69 81 LYS A O 1
ATOM 659 N N . GLY A 1 82 ? -7.704 -4.041 15.799 1.00 78.00 82 GLY A N 1
ATOM 660 C CA . GLY A 1 82 ? -8.072 -2.882 16.612 1.00 78.00 82 GLY A CA 1
ATOM 661 C C . GLY A 1 82 ? -7.616 -3.023 18.058 1.00 78.00 82 GLY A C 1
ATOM 662 O O . GLY A 1 82 ? -7.489 -4.136 18.563 1.00 78.00 82 GLY A O 1
ATOM 663 N N . LYS A 1 83 ? -7.379 -1.892 18.728 1.00 72.31 83 LYS A N 1
ATOM 664 C CA . LYS A 1 83 ? -7.302 -1.832 20.197 1.00 72.31 83 LYS A CA 1
ATOM 665 C C . LYS A 1 83 ? -8.688 -1.501 20.764 1.00 72.31 83 LYS A C 1
ATOM 667 O O . LYS A 1 83 ? -9.387 -0.707 20.152 1.00 72.31 83 LYS A O 1
ATOM 672 N N . ASN A 1 84 ? -9.065 -2.056 21.916 1.00 64.25 84 ASN A N 1
ATOM 673 C CA . ASN A 1 84 ? -10.301 -1.720 22.650 1.00 64.25 84 ASN A CA 1
ATOM 674 C C . ASN A 1 84 ? -11.588 -1.805 21.795 1.00 64.25 84 ASN A C 1
ATOM 676 O O . ASN A 1 84 ? -12.233 -0.791 21.558 1.00 64.25 84 ASN A O 1
ATOM 680 N N . GLU A 1 85 ? -11.927 -2.993 21.277 1.00 68.81 85 GLU A N 1
ATOM 681 C CA . GLU A 1 85 ? -13.164 -3.254 20.494 1.00 68.81 85 GLU A CA 1
ATOM 682 C C . GLU A 1 85 ? -13.326 -2.443 19.193 1.00 68.81 85 GLU A C 1
ATOM 684 O O . GLU A 1 85 ? -14.352 -2.490 18.517 1.00 68.81 85 GLU A O 1
ATOM 689 N N . CYS A 1 86 ? -12.279 -1.737 18.779 1.00 82.06 86 CYS A N 1
ATOM 690 C CA . CYS A 1 86 ? -12.212 -1.045 17.506 1.00 82.06 86 CYS A CA 1
ATOM 691 C C . CYS A 1 86 ? -12.400 -1.988 16.308 1.00 82.06 86 CYS A C 1
ATOM 693 O O . CYS A 1 86 ? -11.482 -2.721 15.929 1.00 82.06 86 CYS A O 1
ATOM 695 N N . VAL A 1 87 ? -13.554 -1.900 15.645 1.00 84.06 87 VAL A N 1
ATOM 696 C CA . VAL A 1 87 ? -13.845 -2.634 14.407 1.00 84.06 87 VAL A CA 1
ATOM 697 C C . VAL A 1 87 ? -14.090 -1.656 13.262 1.00 84.06 87 VAL A C 1
ATOM 699 O O . VAL A 1 87 ? -14.954 -0.784 13.339 1.00 84.06 87 VAL A O 1
ATOM 702 N N . ILE A 1 88 ? -13.340 -1.829 12.172 1.00 84.19 88 ILE A N 1
ATOM 703 C CA . ILE A 1 88 ? -13.611 -1.145 10.907 1.00 84.19 88 ILE A CA 1
ATOM 704 C C . ILE A 1 88 ? -14.922 -1.675 10.316 1.00 84.19 88 ILE A C 1
ATOM 706 O O . ILE A 1 88 ? -15.114 -2.881 10.166 1.00 84.19 88 ILE A O 1
ATOM 710 N N . ASN A 1 89 ? -15.821 -0.769 9.957 1.00 87.50 89 ASN A N 1
ATOM 711 C CA . ASN A 1 89 ? -17.096 -1.071 9.311 1.00 87.50 89 ASN A CA 1
ATOM 712 C C . ASN A 1 89 ? -17.399 -0.035 8.218 1.00 87.50 89 ASN A C 1
ATOM 714 O O . ASN A 1 89 ? -16.634 0.906 8.016 1.00 87.50 89 ASN A O 1
ATOM 718 N N . LYS A 1 90 ? -18.521 -0.195 7.512 1.00 85.56 90 LYS A N 1
ATOM 719 C CA . LYS A 1 90 ? -18.896 0.655 6.365 1.00 85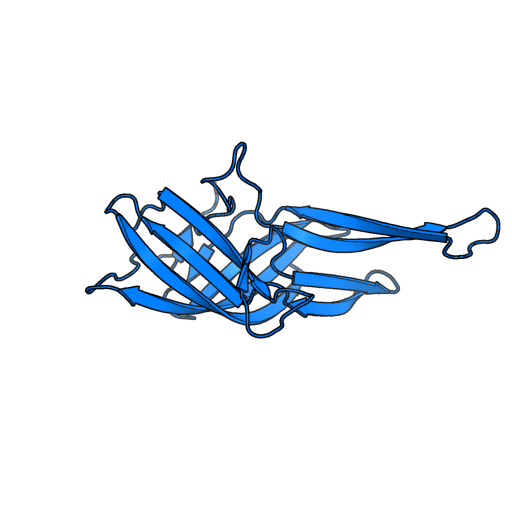.56 90 LYS A CA 1
ATOM 720 C C . LYS A 1 90 ? -19.094 2.133 6.717 1.00 85.56 90 LYS A C 1
ATOM 722 O O . LYS A 1 90 ? -18.956 2.979 5.846 1.00 85.56 90 LYS A O 1
ATOM 727 N N . ASN A 1 91 ? -19.369 2.433 7.984 1.00 86.38 91 ASN A N 1
ATOM 728 C CA . ASN A 1 91 ? -19.580 3.790 8.489 1.00 86.38 91 ASN A CA 1
ATOM 729 C C . ASN A 1 91 ? -18.307 4.374 9.117 1.00 86.38 91 ASN A C 1
ATOM 731 O O . ASN A 1 91 ? -18.346 5.436 9.737 1.00 86.38 91 ASN A O 1
ATOM 735 N N . THR A 1 92 ? -17.178 3.664 9.040 1.00 89.00 92 THR A N 1
ATOM 736 C CA . THR A 1 92 ? -15.910 4.173 9.559 1.00 89.00 92 THR A CA 1
ATOM 737 C C . THR A 1 92 ? -15.449 5.360 8.722 1.00 89.00 92 THR A C 1
ATOM 739 O O . THR A 1 92 ? -15.387 5.290 7.504 1.00 89.00 92 THR A O 1
ATOM 742 N N . THR A 1 93 ? -15.085 6.453 9.381 1.00 89.31 93 THR A N 1
ATOM 743 C CA . THR A 1 93 ? -14.457 7.611 8.741 1.00 89.31 93 THR A CA 1
ATOM 744 C C . THR A 1 93 ? -13.037 7.758 9.266 1.00 89.31 93 THR A C 1
ATOM 746 O O . THR A 1 93 ? -12.816 7.770 10.485 1.00 89.31 93 THR A O 1
ATOM 749 N N . PHE A 1 94 ? -12.076 7.867 8.358 1.00 89.81 94 PHE A N 1
ATOM 750 C CA . PHE A 1 94 ? -10.657 7.953 8.686 1.00 89.81 94 PHE A CA 1
ATOM 751 C C . PHE A 1 94 ? -10.245 9.402 8.938 1.00 89.81 94 PHE A C 1
ATOM 753 O O . PHE A 1 94 ? -10.640 10.288 8.187 1.00 89.81 94 PHE A O 1
ATOM 760 N N . LYS A 1 95 ? -9.468 9.620 10.002 1.00 88.69 95 LYS A N 1
ATOM 761 C CA . LYS A 1 95 ? -8.897 10.919 10.367 1.00 88.69 95 LYS A CA 1
ATOM 762 C C . LYS A 1 95 ? -7.475 11.055 9.837 1.00 88.69 95 LYS A C 1
ATOM 764 O O . LYS A 1 95 ? -7.139 12.053 9.220 1.00 88.69 95 LYS A O 1
ATOM 769 N N . SER A 1 96 ? -6.639 10.060 10.118 1.00 89.25 96 SER A N 1
ATOM 770 C CA . SER A 1 96 ? -5.245 10.029 9.684 1.00 89.25 96 SER A CA 1
ATOM 771 C C . SER A 1 96 ? -4.802 8.595 9.449 1.00 89.25 96 SER A C 1
ATOM 773 O O . SER A 1 96 ? -5.344 7.655 10.041 1.00 89.25 96 SER A O 1
ATOM 775 N N . VAL A 1 97 ? -3.795 8.438 8.604 1.00 91.69 97 VAL A N 1
ATOM 776 C CA . VAL A 1 97 ? -3.105 7.173 8.379 1.00 91.69 97 VAL A CA 1
ATOM 777 C C . VAL A 1 97 ? -1.621 7.451 8.353 1.00 91.69 97 VAL A C 1
ATOM 779 O O . VAL A 1 97 ? -1.209 8.422 7.740 1.00 91.69 97 VAL A O 1
ATOM 782 N N . ASP A 1 98 ? -0.839 6.602 8.997 1.00 94.12 98 ASP A N 1
ATOM 783 C CA . ASP A 1 98 ? 0.610 6.552 8.848 1.00 94.12 98 ASP A CA 1
ATOM 784 C C . ASP A 1 98 ? 0.979 5.215 8.199 1.00 94.12 98 ASP A C 1
ATOM 786 O O . ASP A 1 98 ? 0.390 4.176 8.531 1.00 94.12 98 ASP A O 1
ATOM 790 N N . LEU A 1 99 ? 1.942 5.231 7.282 1.00 94.75 99 LEU A N 1
ATOM 791 C CA . LEU A 1 99 ? 2.467 4.030 6.637 1.00 94.75 99 LEU A CA 1
ATOM 792 C C . LEU A 1 99 ? 3.859 3.739 7.182 1.00 94.75 99 LEU A C 1
ATOM 794 O O . LEU A 1 99 ? 4.687 4.637 7.283 1.00 94.75 99 LEU A O 1
ATOM 798 N N . TYR A 1 100 ? 4.115 2.480 7.523 1.00 95.00 100 TYR A N 1
ATOM 799 C CA . TYR A 1 100 ? 5.383 2.066 8.107 1.00 95.00 100 TYR A CA 1
ATOM 800 C C . TYR A 1 100 ? 6.046 0.963 7.290 1.00 95.00 100 TYR A C 1
ATOM 802 O O . TYR A 1 100 ? 5.423 -0.072 7.030 1.00 95.00 100 TYR A O 1
ATOM 810 N N . GLY A 1 101 ? 7.314 1.179 6.951 1.00 93.94 101 GLY A N 1
ATOM 811 C CA . GLY A 1 101 ? 8.232 0.223 6.338 1.00 93.94 101 GLY A CA 1
ATOM 812 C C . GLY A 1 101 ? 9.302 -0.227 7.327 1.00 93.94 101 GLY A C 1
ATOM 813 O O . GLY A 1 101 ? 9.305 0.180 8.494 1.00 93.94 101 GLY A O 1
ATOM 814 N N . THR A 1 102 ? 10.181 -1.107 6.867 1.00 90.81 102 THR A N 1
ATOM 815 C CA . THR A 1 102 ? 11.324 -1.560 7.659 1.00 90.81 102 THR A CA 1
ATOM 816 C C . THR A 1 102 ? 12.432 -0.510 7.603 1.00 90.81 102 THR A C 1
ATOM 818 O O . THR A 1 102 ? 12.705 0.053 6.553 1.00 90.81 102 THR A O 1
ATOM 821 N N . ASP A 1 103 ? 13.059 -0.230 8.741 1.00 88.75 103 ASP A N 1
ATOM 822 C CA . ASP A 1 103 ? 14.228 0.645 8.796 1.00 88.75 103 ASP A CA 1
ATOM 823 C C . ASP A 1 103 ? 15.432 -0.037 8.125 1.00 88.75 103 ASP A C 1
ATOM 825 O O . ASP A 1 103 ? 15.709 -1.212 8.386 1.00 88.75 103 ASP A O 1
ATOM 829 N N . PHE A 1 104 ? 16.123 0.693 7.245 1.00 83.56 104 PHE A N 1
ATOM 830 C CA . PHE A 1 104 ? 17.249 0.166 6.471 1.00 83.56 104 PHE A CA 1
ATOM 831 C C . PHE A 1 104 ? 18.435 -0.235 7.359 1.00 83.56 104 PHE A C 1
ATOM 833 O O . PHE A 1 104 ? 19.085 -1.247 7.103 1.00 83.56 104 PHE A O 1
ATOM 840 N N . GLU A 1 105 ? 18.696 0.522 8.425 1.00 89.44 105 GLU A N 1
ATOM 841 C CA . GLU A 1 105 ? 19.809 0.270 9.344 1.00 89.44 105 GLU A CA 1
ATOM 842 C C . GLU A 1 105 ? 19.446 -0.783 10.397 1.00 89.44 105 GLU A C 1
ATOM 844 O O . GLU A 1 105 ? 20.305 -1.522 10.880 1.00 89.44 105 GLU A O 1
ATOM 849 N N . ASN A 1 106 ? 18.163 -0.882 10.760 1.00 89.62 106 ASN A N 1
ATOM 850 C CA . ASN A 1 106 ? 17.684 -1.848 11.740 1.00 89.62 106 ASN A CA 1
ATOM 851 C C . ASN A 1 106 ? 16.392 -2.553 11.297 1.00 89.62 106 ASN A C 1
ATOM 853 O O . ASN A 1 106 ? 15.293 -2.100 11.631 1.00 89.62 106 ASN A O 1
ATOM 857 N N . PRO A 1 107 ? 16.488 -3.764 10.715 1.00 86.19 107 PRO A N 1
ATOM 858 C CA . PRO A 1 107 ? 15.332 -4.497 10.203 1.00 86.19 107 PRO A CA 1
ATOM 859 C C . PRO A 1 107 ? 14.231 -4.829 11.225 1.00 86.19 107 PRO A C 1
ATOM 861 O O . PRO A 1 107 ? 13.118 -5.204 10.851 1.00 86.19 107 PRO A O 1
ATOM 864 N N . LYS A 1 108 ? 14.523 -4.728 12.530 1.00 88.56 108 LYS A N 1
ATOM 865 C CA . LYS A 1 108 ? 13.547 -4.954 13.610 1.00 88.56 108 LYS A CA 1
ATOM 866 C C . LYS A 1 108 ? 12.708 -3.714 13.922 1.00 88.56 108 LYS A C 1
ATOM 868 O O . LYS A 1 108 ? 11.699 -3.828 14.620 1.00 88.56 108 LYS A O 1
ATOM 873 N N . LYS A 1 109 ? 13.122 -2.538 13.451 1.00 93.12 109 LYS A N 1
ATOM 874 C CA . LYS A 1 109 ? 12.449 -1.264 13.684 1.00 93.12 109 LYS A CA 1
ATOM 875 C C . LYS A 1 109 ? 11.580 -0.914 12.480 1.00 93.12 109 LYS A C 1
ATOM 877 O O . LYS A 1 109 ? 11.942 -1.154 11.332 1.00 93.12 109 LYS A O 1
ATOM 882 N N . LEU A 1 110 ? 10.413 -0.347 12.770 1.00 93.56 110 LEU A N 1
ATOM 883 C CA . LEU A 1 110 ? 9.544 0.233 11.757 1.00 93.56 110 LEU A CA 1
ATOM 884 C C . LEU A 1 110 ? 9.699 1.751 11.760 1.00 93.56 110 LEU A C 1
ATOM 886 O O . LEU A 1 110 ? 9.632 2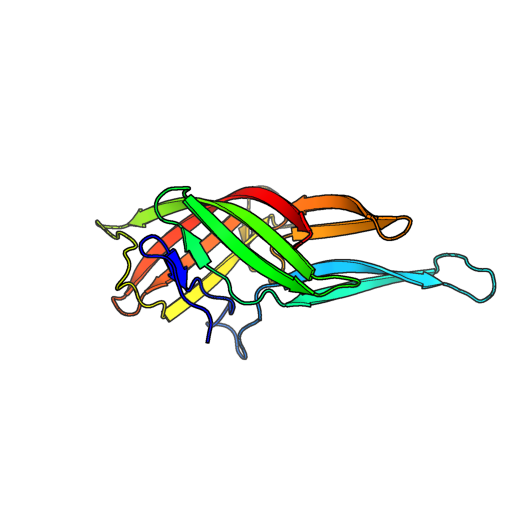.376 12.822 1.00 93.56 110 LEU A O 1
ATOM 890 N N . VAL A 1 111 ? 9.852 2.329 10.575 1.00 93.50 111 VAL A N 1
ATOM 891 C CA . VAL A 1 111 ? 9.903 3.778 10.343 1.00 93.50 111 VAL A CA 1
ATOM 892 C C . VAL A 1 111 ? 8.846 4.178 9.332 1.00 93.50 111 VAL A C 1
ATOM 894 O O . VAL A 1 111 ? 8.336 3.335 8.589 1.00 93.50 111 VAL A O 1
ATOM 897 N N . LYS A 1 112 ? 8.451 5.451 9.355 1.00 92.31 112 LYS A N 1
ATOM 898 C CA . LYS A 1 112 ? 7.471 5.952 8.397 1.00 92.31 112 LYS A CA 1
ATOM 899 C C . LYS A 1 112 ? 8.051 5.921 6.988 1.00 92.31 112 LYS A C 1
ATOM 901 O O . LYS A 1 112 ? 9.238 6.159 6.796 1.00 92.31 112 LYS A O 1
ATOM 906 N N . THR A 1 113 ? 7.202 5.604 6.025 1.00 91.06 113 THR A N 1
ATOM 907 C CA . THR A 1 113 ? 7.537 5.583 4.599 1.00 91.06 113 THR A CA 1
ATOM 908 C C . THR A 1 113 ? 6.359 6.114 3.800 1.00 91.06 113 THR A C 1
ATOM 910 O O . THR A 1 113 ? 5.229 6.109 4.292 1.00 91.06 113 THR A O 1
ATOM 913 N N . ASN A 1 114 ? 6.616 6.548 2.571 1.00 89.19 114 ASN A N 1
ATOM 914 C CA . ASN A 1 114 ? 5.579 6.954 1.623 1.00 89.19 114 ASN A CA 1
ATOM 915 C C . ASN A 1 114 ? 5.261 5.844 0.606 1.00 89.19 114 ASN A C 1
ATOM 917 O O . ASN A 1 114 ? 4.213 5.862 -0.044 1.00 89.19 114 ASN A O 1
ATOM 921 N N . PHE A 1 115 ? 6.134 4.836 0.520 1.00 90.56 115 PHE A N 1
ATOM 922 C CA . PHE A 1 115 ? 6.079 3.788 -0.488 1.00 90.56 115 PHE A CA 1
ATOM 923 C C . PHE A 1 115 ? 5.496 2.506 0.085 1.00 90.56 115 PHE A C 1
ATOM 925 O O . PHE A 1 115 ? 5.970 1.966 1.086 1.00 90.56 115 PHE A O 1
ATOM 932 N N . ILE A 1 116 ? 4.466 1.982 -0.572 1.00 93.38 116 ILE A N 1
ATOM 933 C CA . ILE A 1 116 ? 3.909 0.679 -0.214 1.00 93.38 116 ILE A CA 1
ATOM 934 C C . ILE A 1 116 ? 4.724 -0.468 -0.808 1.00 93.38 116 ILE A C 1
ATOM 936 O O . ILE A 1 116 ? 4.872 -1.516 -0.177 1.00 93.38 116 ILE A O 1
ATOM 940 N N . ALA A 1 117 ? 5.236 -0.274 -2.019 1.00 93.69 117 ALA A N 1
ATOM 941 C CA . ALA A 1 117 ? 5.894 -1.297 -2.807 1.00 93.69 117 ALA A CA 1
ATOM 942 C C . ALA A 1 117 ? 6.808 -0.673 -3.866 1.00 93.69 117 ALA A C 1
ATOM 944 O O . ALA A 1 117 ? 6.613 0.477 -4.269 1.00 93.69 117 ALA A O 1
ATOM 945 N N . TYR A 1 118 ? 7.746 -1.490 -4.332 1.00 93.38 118 TYR A N 1
ATOM 946 C CA . TYR A 1 118 ? 8.586 -1.240 -5.491 1.00 93.38 118 TYR A CA 1
ATOM 947 C C . TYR A 1 118 ? 8.236 -2.234 -6.596 1.00 93.38 118 TYR A C 1
ATOM 949 O O . TYR A 1 118 ? 7.847 -3.374 -6.326 1.00 93.38 118 TYR A O 1
ATOM 957 N N . PHE A 1 119 ? 8.387 -1.825 -7.849 1.00 93.81 119 PHE A N 1
ATOM 958 C CA . PHE A 1 119 ? 8.319 -2.739 -8.985 1.00 93.81 119 PHE A CA 1
ATOM 959 C C . PHE A 1 119 ? 9.316 -2.348 -10.067 1.00 93.81 119 PHE A C 1
ATOM 961 O O . PHE A 1 119 ? 9.740 -1.199 -10.132 1.00 93.81 119 PHE A O 1
ATOM 968 N N . ASP A 1 120 ? 9.658 -3.301 -10.929 1.00 90.81 120 ASP A N 1
ATOM 969 C CA . ASP A 1 120 ? 10.524 -3.063 -12.082 1.00 90.81 120 ASP A CA 1
ATOM 970 C C . ASP A 1 120 ? 9.897 -3.598 -13.372 1.00 90.81 120 ASP A C 1
ATOM 972 O O . ASP A 1 120 ? 9.021 -4.476 -13.364 1.00 90.81 120 ASP A O 1
ATOM 976 N N . ARG A 1 121 ? 10.340 -3.048 -14.504 1.00 86.00 121 ARG A N 1
ATOM 977 C CA . ARG A 1 121 ? 9.845 -3.368 -15.836 1.00 86.00 121 ARG A CA 1
ATOM 978 C C . ARG A 1 121 ? 10.959 -3.782 -16.778 1.00 86.00 121 ARG A C 1
ATOM 980 O O . ARG A 1 121 ? 11.987 -3.132 -16.899 1.00 86.00 121 ARG A O 1
ATOM 987 N N . LYS A 1 122 ? 10.641 -4.775 -17.602 1.00 84.56 122 LYS A N 1
ATOM 988 C CA . LYS A 1 122 ? 11.402 -5.120 -18.800 1.00 84.56 122 LYS A CA 1
ATOM 989 C C . LYS A 1 122 ? 10.444 -5.331 -19.962 1.00 84.56 122 LYS A C 1
ATOM 991 O O . LYS A 1 122 ? 9.419 -5.992 -19.802 1.00 84.56 122 LYS A O 1
ATOM 996 N N . ASP A 1 123 ? 10.731 -4.724 -21.112 1.00 83.25 123 ASP A N 1
ATOM 997 C CA . ASP A 1 123 ? 9.929 -4.853 -22.341 1.00 83.25 123 ASP A CA 1
ATOM 998 C C . ASP A 1 123 ? 8.424 -4.617 -22.119 1.00 83.25 123 ASP A C 1
ATOM 1000 O O . ASP A 1 123 ? 7.556 -5.366 -22.567 1.00 83.25 123 ASP A O 1
ATOM 1004 N N . ASN A 1 124 ? 8.107 -3.562 -21.366 1.00 79.31 124 ASN A N 1
ATOM 1005 C CA . ASN A 1 124 ? 6.753 -3.187 -20.961 1.00 79.31 124 ASN A CA 1
ATOM 1006 C C . ASN A 1 124 ? 5.980 -4.190 -20.087 1.00 79.31 124 ASN A C 1
ATOM 1008 O O . ASN A 1 124 ? 4.768 -4.043 -19.907 1.00 79.31 124 ASN A O 1
ATOM 1012 N N . LYS A 1 125 ? 6.667 -5.171 -19.503 1.00 83.00 125 LYS A N 1
ATOM 1013 C CA . LYS A 1 125 ? 6.111 -6.120 -18.538 1.00 83.00 125 LYS A CA 1
ATOM 1014 C C . LYS A 1 125 ? 6.727 -5.879 -17.170 1.00 83.00 125 LYS A C 1
ATOM 1016 O O . LYS A 1 125 ? 7.915 -5.595 -17.076 1.00 83.00 125 LYS A O 1
ATOM 1021 N N . ILE A 1 126 ? 5.918 -6.007 -16.124 1.00 86.88 126 ILE A N 1
ATOM 1022 C CA . ILE A 1 126 ? 6.415 -6.025 -14.747 1.00 86.88 126 ILE A CA 1
ATOM 1023 C C . ILE A 1 126 ? 7.184 -7.334 -14.560 1.00 86.88 126 ILE A C 1
ATOM 1025 O O . ILE A 1 126 ? 6.621 -8.403 -14.807 1.00 86.88 126 ILE A O 1
ATOM 1029 N N . VAL A 1 127 ? 8.454 -7.238 -14.176 1.00 89.88 127 VAL A N 1
ATOM 1030 C CA . VAL A 1 127 ? 9.345 -8.398 -13.991 1.00 89.88 127 VAL A CA 1
ATOM 1031 C C . VAL A 1 127 ? 9.762 -8.607 -12.545 1.00 89.88 127 VAL A C 1
ATOM 1033 O O . VAL A 1 127 ? 10.047 -9.741 -12.174 1.00 89.88 127 VAL A O 1
ATOM 1036 N N . ASP A 1 128 ? 9.733 -7.550 -11.737 1.00 91.31 128 ASP A N 1
ATOM 1037 C CA . ASP A 1 128 ? 9.981 -7.629 -10.304 1.00 91.31 128 ASP A CA 1
ATOM 1038 C C . ASP A 1 128 ? 8.943 -6.810 -9.533 1.00 91.31 128 ASP A C 1
ATOM 1040 O O . ASP A 1 128 ? 8.393 -5.827 -10.041 1.00 91.31 128 ASP A O 1
ATOM 1044 N N . PHE A 1 129 ? 8.645 -7.254 -8.318 1.00 92.69 129 PHE A N 1
ATOM 1045 C CA . PHE A 1 129 ? 7.717 -6.612 -7.402 1.00 92.69 129 PHE A CA 1
ATOM 1046 C C . PHE A 1 129 ? 8.069 -6.970 -5.960 1.00 92.69 129 PHE A C 1
ATOM 1048 O O . PHE A 1 129 ? 8.048 -8.141 -5.572 1.00 92.69 129 PHE A O 1
ATOM 1055 N N . SER A 1 130 ? 8.300 -5.953 -5.138 1.00 91.81 130 SER A N 1
ATOM 1056 C CA . SER A 1 130 ? 8.623 -6.110 -3.725 1.00 91.81 130 SER A CA 1
ATOM 1057 C C . SER A 1 130 ? 7.791 -5.167 -2.862 1.00 91.81 130 SER A C 1
ATOM 1059 O O . SER A 1 130 ? 7.365 -4.094 -3.279 1.00 91.81 130 SER A O 1
ATOM 1061 N N . ILE A 1 131 ? 7.501 -5.595 -1.635 1.00 91.94 131 ILE A N 1
ATOM 1062 C CA . ILE A 1 131 ? 6.663 -4.839 -0.703 1.00 91.94 131 ILE A CA 1
ATOM 1063 C C . ILE A 1 131 ? 7.556 -4.198 0.340 1.00 91.94 131 ILE A C 1
ATOM 1065 O O . ILE A 1 131 ? 8.192 -4.897 1.136 1.00 91.94 131 ILE A O 1
ATOM 1069 N N . GLU A 1 132 ? 7.506 -2.877 0.383 1.00 90.94 132 GLU A N 1
ATOM 1070 C CA . GLU A 1 132 ? 8.266 -2.078 1.332 1.00 90.94 132 GLU A CA 1
ATOM 1071 C C . GLU A 1 132 ? 7.520 -1.961 2.662 1.00 90.94 132 GLU A C 1
ATOM 1073 O O . GLU A 1 132 ? 8.019 -2.318 3.734 1.00 90.94 132 GLU A O 1
ATOM 1078 N N . ALA A 1 133 ? 6.260 -1.534 2.595 1.00 93.88 133 ALA A N 1
ATOM 1079 C CA . ALA A 1 133 ? 5.477 -1.284 3.788 1.00 93.88 133 ALA A CA 1
ATOM 1080 C C . ALA A 1 133 ? 5.060 -2.576 4.504 1.00 93.88 133 ALA A C 1
ATOM 1082 O O . ALA A 1 133 ? 4.625 -3.562 3.906 1.00 93.88 133 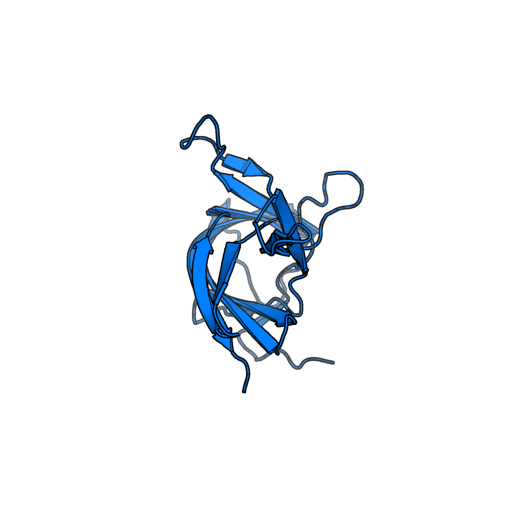ALA A O 1
ATOM 1083 N N . LYS A 1 134 ? 5.113 -2.549 5.836 1.00 95.38 134 LYS A N 1
ATOM 1084 C CA . LYS A 1 134 ? 4.678 -3.646 6.710 1.00 95.38 134 LYS A CA 1
ATOM 1085 C C . LYS A 1 134 ? 3.313 -3.399 7.331 1.00 95.38 134 LYS A C 1
ATOM 1087 O O . LYS A 1 134 ? 2.593 -4.359 7.609 1.00 95.38 134 LYS A O 1
ATOM 1092 N N . GLN A 1 135 ? 2.931 -2.147 7.577 1.00 95.56 135 GLN A N 1
ATOM 1093 C CA . GLN A 1 135 ? 1.617 -1.846 8.144 1.00 95.56 135 GLN A CA 1
ATOM 1094 C C . GLN A 1 135 ? 1.165 -0.407 7.918 1.00 95.56 135 GLN A C 1
ATOM 1096 O O . GLN A 1 135 ? 1.977 0.509 7.828 1.00 95.56 135 GLN A O 1
ATOM 1101 N N . PHE A 1 136 ? -0.150 -0.218 7.969 1.00 94.44 136 PHE A N 1
ATOM 1102 C CA . PHE A 1 136 ? -0.777 1.077 8.191 1.00 94.44 136 PHE A CA 1
ATOM 1103 C C . PHE A 1 136 ? -1.182 1.214 9.658 1.00 94.44 136 PHE A C 1
ATOM 1105 O O . PHE A 1 136 ? -1.685 0.267 10.274 1.00 94.44 136 PHE A O 1
ATOM 1112 N N . VAL A 1 137 ? -1.035 2.413 10.203 1.00 94.12 137 VAL A N 1
ATOM 1113 C CA . VAL A 1 137 ? -1.598 2.798 11.494 1.00 94.12 137 VAL A CA 1
ATOM 1114 C C . VAL A 1 137 ? -2.647 3.863 11.239 1.00 94.12 137 VAL A C 1
ATOM 1116 O O . VAL A 1 137 ? -2.343 4.973 10.826 1.00 94.12 137 VAL A O 1
ATOM 1119 N N . ILE A 1 138 ? -3.902 3.505 11.470 1.00 92.62 138 ILE A N 1
ATOM 1120 C CA . ILE A 1 138 ? -5.056 4.315 11.101 1.00 92.62 138 ILE A CA 1
ATOM 1121 C C . ILE A 1 138 ? -5.703 4.855 12.367 1.00 92.62 138 ILE A C 1
ATOM 1123 O O . ILE A 1 138 ? -5.994 4.097 13.294 1.00 92.62 138 ILE A O 1
ATOM 1127 N N . VAL A 1 139 ? -5.990 6.151 12.382 1.00 91.50 139 VAL A N 1
ATOM 1128 C CA . VAL A 1 139 ? -6.837 6.786 13.392 1.00 91.50 139 VAL A CA 1
ATOM 1129 C C . VAL A 1 139 ? -8.137 7.198 12.723 1.00 91.50 139 VAL A C 1
ATOM 1131 O O . VAL A 1 139 ? -8.145 7.855 11.686 1.00 91.50 139 VAL A O 1
ATOM 1134 N N . THR A 1 140 ? -9.258 6.800 13.306 1.00 90.62 140 THR A N 1
ATOM 1135 C CA . THR A 1 140 ? -10.595 7.201 12.844 1.00 90.62 140 THR A CA 1
ATOM 1136 C C . THR A 1 140 ? -11.035 8.512 13.502 1.00 90.62 140 THR A C 1
ATOM 1138 O O . THR A 1 140 ? -10.477 8.923 14.522 1.00 90.62 140 THR A O 1
ATOM 1141 N N . ASN A 1 141 ? -12.093 9.149 12.993 1.00 86.38 141 ASN A N 1
ATOM 1142 C CA . ASN A 1 141 ? -12.663 10.351 13.630 1.00 86.38 141 ASN A CA 1
ATOM 1143 C C . ASN A 1 141 ? -13.174 10.085 15.054 1.00 86.38 141 ASN A C 1
ATOM 1145 O O . ASN A 1 141 ? -13.149 10.977 15.896 1.00 86.38 141 ASN A O 1
ATOM 1149 N N . LYS A 1 142 ? -13.545 8.836 15.363 1.00 87.31 142 LYS A N 1
ATOM 1150 C CA . LYS A 1 142 ? -13.904 8.393 16.719 1.00 87.31 142 LYS A CA 1
ATOM 1151 C C . LYS A 1 142 ? -12.681 8.149 17.618 1.00 87.31 142 LYS A C 1
ATOM 1153 O O . LYS A 1 142 ? -12.802 7.486 18.640 1.00 87.31 142 LYS A O 1
ATOM 1158 N N . LYS A 1 143 ? -11.492 8.625 17.223 1.00 86.75 143 LYS A N 1
ATOM 1159 C CA . LYS A 1 143 ? -10.196 8.432 17.907 1.00 86.75 143 LYS A CA 1
ATOM 1160 C C . LYS A 1 143 ? -9.787 6.964 18.086 1.00 86.75 143 LYS A C 1
ATOM 1162 O O . LYS A 1 143 ? -8.852 6.657 18.818 1.00 86.75 143 LYS A O 1
ATOM 1167 N N . CYS A 1 144 ? -10.452 6.054 17.383 1.00 89.06 144 CYS A N 1
ATOM 1168 C CA . CYS A 1 144 ? -10.131 4.639 17.403 1.00 89.06 144 CYS A CA 1
ATOM 1169 C C . CYS A 1 144 ? -8.882 4.372 16.548 1.00 89.06 144 CYS A C 1
ATOM 1171 O O . CYS A 1 144 ? -8.832 4.803 15.391 1.00 89.06 144 CYS A O 1
ATOM 1173 N N . LYS A 1 145 ? -7.892 3.678 17.131 1.00 91.62 145 LYS A N 1
ATOM 1174 C CA . LYS A 1 145 ? -6.610 3.335 16.500 1.00 91.62 145 LYS A CA 1
ATOM 1175 C C . LYS A 1 145 ? -6.623 1.883 16.019 1.00 91.62 145 LYS A C 1
ATOM 1177 O O . LYS A 1 145 ? -6.817 0.957 16.809 1.00 91.62 145 LYS A O 1
ATOM 1182 N N . LEU A 1 146 ? -6.381 1.697 14.727 1.00 92.56 146 LEU A N 1
ATOM 1183 C CA . LEU A 1 146 ? -6.329 0.409 14.046 1.00 92.56 146 LEU A CA 1
ATOM 1184 C C . LEU A 1 146 ? -4.925 0.186 13.481 1.00 92.56 146 LEU A C 1
ATOM 1186 O O . LEU A 1 146 ? -4.349 1.081 12.867 1.00 92.56 146 LEU A O 1
ATOM 1190 N N . THR A 1 147 ? -4.399 -1.022 13.640 1.00 94.44 147 THR A N 1
ATOM 1191 C CA . THR A 1 147 ? -3.189 -1.473 12.951 1.00 94.44 147 THR A CA 1
ATOM 1192 C C . THR A 1 147 ? -3.591 -2.420 11.831 1.00 94.44 147 THR A C 1
ATOM 1194 O O . THR A 1 147 ? -4.236 -3.440 12.073 1.00 94.44 147 THR A O 1
ATOM 1197 N N . VAL A 1 148 ? -3.217 -2.088 10.601 1.00 94.56 148 VAL A N 1
ATOM 1198 C CA . VAL A 1 148 ? -3.494 -2.883 9.404 1.00 94.56 148 VAL A CA 1
ATOM 1199 C C . VAL A 1 148 ? -2.173 -3.435 8.886 1.00 94.56 148 VAL A C 1
ATOM 1201 O O . VAL A 1 148 ? -1.442 -2.744 8.187 1.00 94.56 148 VAL A O 1
ATOM 1204 N N . SER A 1 149 ? -1.841 -4.669 9.258 1.00 96.19 149 SER A N 1
ATOM 1205 C CA . SER A 1 149 ? -0.600 -5.319 8.827 1.00 96.19 149 SER A CA 1
ATOM 1206 C C . SER A 1 149 ? -0.723 -5.822 7.393 1.00 96.19 149 SER A C 1
ATOM 1208 O O . SER A 1 149 ? -1.700 -6.497 7.064 1.00 96.19 149 SER A O 1
ATOM 1210 N N . ILE A 1 150 ? 0.275 -5.543 6.566 1.00 95.75 150 ILE A N 1
ATOM 1211 C CA . ILE A 1 150 ? 0.391 -6.028 5.192 1.00 95.75 150 ILE A CA 1
ATOM 1212 C C . ILE A 1 150 ? 1.007 -7.426 5.232 1.00 95.75 150 ILE A C 1
ATOM 1214 O O . ILE A 1 150 ? 2.037 -7.641 5.867 1.00 95.75 150 ILE A O 1
ATOM 1218 N N . LYS A 1 151 ? 0.354 -8.399 4.593 1.00 93.75 151 LYS A N 1
ATOM 1219 C CA . LYS A 1 151 ? 0.861 -9.779 4.508 1.00 93.75 151 LYS A CA 1
ATOM 1220 C C . LYS A 1 151 ? 1.566 -10.043 3.189 1.00 93.75 151 LYS A C 1
ATOM 1222 O O . LYS A 1 151 ? 2.628 -10.648 3.157 1.00 93.75 151 LYS A O 1
ATOM 1227 N N . ARG A 1 152 ? 0.904 -9.648 2.108 1.00 93.75 152 ARG A N 1
ATOM 1228 C CA . ARG A 1 152 ? 1.350 -9.800 0.728 1.00 93.75 152 ARG A CA 1
ATOM 1229 C C . ARG A 1 152 ? 0.663 -8.744 -0.117 1.00 93.75 152 ARG A C 1
ATOM 1231 O O . ARG A 1 152 ? -0.360 -8.190 0.282 1.00 93.75 152 ARG A O 1
ATOM 1238 N N . ALA A 1 153 ? 1.189 -8.537 -1.303 1.00 95.44 153 ALA A N 1
ATOM 1239 C CA . ALA A 1 153 ? 0.609 -7.688 -2.307 1.00 95.44 153 ALA A CA 1
ATOM 1240 C C . ALA A 1 153 ? 0.952 -8.261 -3.675 1.00 95.44 153 ALA A C 1
ATOM 1242 O O . ALA A 1 153 ? 1.883 -9.055 -3.808 1.00 95.44 153 ALA A O 1
ATOM 1243 N N . VAL A 1 154 ? 0.157 -7.894 -4.665 1.00 95.25 154 VAL A N 1
ATOM 1244 C CA . VAL A 1 154 ? 0.362 -8.267 -6.059 1.00 95.25 154 VAL A CA 1
ATOM 1245 C C . VAL A 1 154 ? -0.064 -7.113 -6.949 1.00 95.25 154 VAL A C 1
ATOM 1247 O O . VAL A 1 154 ? -0.970 -6.350 -6.601 1.00 95.25 154 VAL A O 1
ATOM 1250 N N . LEU A 1 155 ? 0.555 -7.032 -8.122 1.00 94.50 155 LEU A N 1
ATOM 1251 C CA . LEU A 1 155 ? 0.131 -6.144 -9.194 1.00 94.50 155 LEU A CA 1
ATOM 1252 C C . LEU A 1 155 ? -0.725 -6.910 -10.196 1.00 94.50 155 LEU A C 1
ATOM 1254 O O . LEU A 1 155 ? -0.416 -8.040 -10.575 1.00 94.50 155 LEU A O 1
ATOM 1258 N N . ARG A 1 156 ? -1.813 -6.285 -10.640 1.00 93.44 156 ARG A N 1
ATOM 1259 C CA . ARG A 1 156 ? -2.699 -6.825 -11.669 1.00 93.44 156 ARG A CA 1
ATOM 1260 C C . ARG A 1 156 ? -2.966 -5.764 -12.720 1.00 93.44 156 ARG A C 1
ATOM 1262 O O . ARG A 1 156 ? -3.390 -4.667 -12.389 1.00 93.44 156 ARG A O 1
ATOM 1269 N N . LYS A 1 157 ? -2.775 -6.098 -13.994 1.00 89.19 157 LYS A N 1
ATOM 1270 C CA . LYS A 1 157 ? -3.189 -5.221 -15.094 1.00 89.19 157 LYS A CA 1
ATOM 1271 C C . LYS A 1 157 ? -4.718 -5.147 -15.150 1.00 89.19 157 LYS A C 1
ATOM 1273 O O . LYS A 1 157 ? -5.373 -6.193 -15.140 1.00 89.19 157 LYS A O 1
ATOM 1278 N N . ASN A 1 158 ? -5.275 -3.939 -15.204 1.00 78.31 158 ASN A N 1
ATOM 1279 C CA . ASN A 1 158 ? -6.703 -3.754 -15.452 1.00 78.31 158 ASN A CA 1
ATOM 1280 C C . ASN A 1 158 ? -6.996 -4.081 -16.922 1.00 78.31 158 ASN A C 1
ATOM 1282 O O . ASN A 1 158 ? -6.221 -3.715 -17.809 1.00 78.31 158 ASN A O 1
ATOM 1286 N N . LYS A 1 159 ? -8.074 -4.836 -17.151 1.00 59.19 159 LYS A N 1
ATOM 1287 C CA . LYS A 1 159 ? -8.600 -5.093 -18.496 1.00 59.19 159 LYS A CA 1
ATOM 1288 C C . LYS A 1 159 ? -9.381 -3.887 -18.991 1.00 59.19 159 LYS A C 1
ATOM 1290 O O . LYS A 1 159 ? -10.054 -3.261 -18.142 1.00 59.19 159 LYS A O 1
#

Organism: NCBI:txid1754190

Sequence (159 aa):
MLLLKKNEIKFPSMINVQEEGGFALMITRPEYLYDENNKIIGAVNGDIELENCKYNFNDKKVTCDFEDKGKYQLIVDVKVKGKNECVINKNTTFKSVDLYGTDFENPKKLVKTNFIAYFDRKDNKIVDFSIEAKQFVIVTNKKCKLTVSIKRAVLRKNK